Protein AF-A0A182JIQ9-F1 (afdb_monomer)

InterPro domains:
  IPR006170 Pheromone/general odorant binding protein [PF01395] (22-135)
  IPR006170 Pheromone/general odorant binding protein [SM00708] (29-138)
  IPR036728 Pheromone/general odorant binding protein superfamily [G3DSA:1.10.238.20] (25-140)
  IPR036728 Pheromone/general odorant binding protein superfamily [SSF47565] (18-138)

Foldseek 3Di:
DDDDPPPDPPPPPPDDDADADAPVNLQVQLVVLCVVLVPDDDGPVVLLVCLVVVVDDLSSLSSLVSSCCSNVQWDQDVNHDIDGPLVSQLVQQCPHDPDRDDSVVSSVQLVVLLPPDQPDPDSSSNSSSSQVSQVVDPTHRD

pLDDT: mean 80.42, std 15.08, range [36.91, 96.44]

Radius of gyration: 18.35 Å; Cα contacts (8 Å, |Δi|>4): 147; chains: 1; bounding box: 32×75×36 Å

Nearest PDB structures (foldseek):
  1dqe-assembly1_A  TM=6.769E-01  e=1.217E-01  Bombyx mori
  7tx8-assembly3_C  TM=5.544E-01  e=5.452E-01  Anopheles darlingi
  5v13-assembly1_C  TM=6.422E-01  e=2.316E+00  Aedes aegypti

Secondary structure (DSSP, 8-state):
--------------PPPP-PPPHHHHHHHHHHHHHHHTPPPPPHHHHHHHHHTT---HHHHHHHHHHHHHHTSEEEETTTEEEE-HHHHHHHHHHHSSS---HHHHHHHHHHHHHSPPSSS-HHHHHHHHHHHHHTSS----

Solvent-accessible surface area (backbone atoms only — not comparable to full-atom values): 8399 Å² total; per-residue (Å²): 138,85,85,80,82,80,80,79,79,79,80,78,80,79,77,74,80,83,68,75,59,46,52,68,52,52,49,52,40,43,54,57,26,29,63,76,57,67,42,89,80,66,54,68,68,55,44,54,53,35,54,76,69,71,71,59,50,74,51,52,21,39,28,46,31,44,35,34,43,73,65,53,38,25,43,62,55,94,80,78,39,86,42,75,33,63,67,49,44,52,56,21,39,46,60,43,48,100,55,86,58,61,70,66,58,53,50,52,51,52,54,52,29,70,63,57,79,59,97,54,104,40,70,28,55,39,41,30,53,33,52,54,45,42,65,71,52,97,49,41,70,78

Structure (mmCIF, N/CA/C/O backbone):
data_AF-A0A182JIQ9-F1
#
_entry.id   AF-A0A182JIQ9-F1
#
loop_
_atom_site.group_PDB
_atom_site.id
_atom_site.type_symbol
_atom_site.label_atom_id
_atom_site.label_alt_id
_atom_site.label_comp_id
_atom_site.label_asym_id
_atom_site.label_entity_id
_atom_site.label_seq_id
_atom_site.pdbx_PDB_ins_code
_atom_site.Cartn_x
_atom_site.Cartn_y
_atom_site.Cartn_z
_atom_site.occupancy
_atom_site.B_iso_or_equiv
_atom_site.auth_seq_id
_atom_site.auth_comp_id
_atom_site.auth_asym_id
_atom_site.auth_atom_id
_atom_site.pdbx_PDB_model_num
ATOM 1 N N . MET A 1 1 ? -4.867 -59.766 12.606 1.00 36.91 1 MET A N 1
ATOM 2 C CA . MET A 1 1 ? -4.128 -58.492 12.477 1.00 36.91 1 MET A CA 1
ATOM 3 C C . MET A 1 1 ? -4.877 -57.626 11.470 1.00 36.91 1 MET A C 1
ATOM 5 O O . MET A 1 1 ? -4.987 -58.037 10.326 1.00 36.91 1 MET A O 1
ATOM 9 N N . LYS A 1 2 ? -5.498 -56.519 11.901 1.00 38.56 2 LYS A N 1
ATOM 10 C CA . LYS A 1 2 ? -6.224 -55.578 11.027 1.00 38.56 2 LYS A CA 1
ATOM 11 C C . LYS A 1 2 ? -5.352 -54.334 10.856 1.00 38.56 2 LYS A C 1
ATOM 13 O O . LYS A 1 2 ? -5.218 -53.559 11.795 1.00 38.56 2 LYS A O 1
ATOM 18 N N . THR A 1 3 ? -4.733 -54.175 9.694 1.00 45.12 3 THR A N 1
ATOM 19 C CA . THR A 1 3 ? -4.013 -52.957 9.308 1.00 45.12 3 THR A CA 1
ATOM 20 C C . THR A 1 3 ? -5.025 -51.930 8.810 1.00 45.12 3 THR A C 1
ATOM 22 O O . THR A 1 3 ? -5.628 -52.118 7.755 1.00 45.12 3 THR A O 1
ATOM 25 N N . LEU A 1 4 ? -5.243 -50.866 9.582 1.00 49.12 4 LEU A N 1
ATOM 26 C CA . LEU A 1 4 ? -5.983 -49.691 9.129 1.00 49.12 4 LEU A CA 1
ATOM 27 C C . LEU A 1 4 ? -5.017 -48.801 8.340 1.00 49.12 4 LEU A C 1
ATOM 29 O O . LEU A 1 4 ? -4.105 -48.205 8.908 1.00 49.12 4 LEU A O 1
ATOM 33 N N . LEU A 1 5 ? -5.203 -48.764 7.022 1.00 52.47 5 LEU A N 1
ATOM 34 C CA . LEU A 1 5 ? -4.573 -47.801 6.124 1.00 52.47 5 LEU A CA 1
ATOM 35 C C . LEU A 1 5 ? -5.130 -46.412 6.449 1.00 52.47 5 LEU A C 1
ATOM 37 O O . LEU A 1 5 ? -6.273 -46.101 6.123 1.00 52.47 5 LEU A O 1
ATOM 41 N N . VAL A 1 6 ? -4.325 -45.591 7.119 1.00 53.62 6 VAL A N 1
ATOM 42 C CA . VAL A 1 6 ? -4.599 -44.163 7.291 1.00 53.62 6 VAL A CA 1
ATOM 43 C C . VAL A 1 6 ? -4.189 -43.471 5.995 1.00 53.62 6 VAL A C 1
ATOM 45 O O . VAL A 1 6 ? -3.014 -43.207 5.754 1.00 53.62 6 VAL A O 1
ATOM 48 N N . SER A 1 7 ? -5.161 -43.226 5.124 1.00 54.38 7 SER A N 1
ATOM 49 C CA . SER A 1 7 ? -5.002 -42.372 3.950 1.00 54.38 7 SER A CA 1
ATOM 50 C C . SER A 1 7 ? -4.896 -40.915 4.405 1.00 54.38 7 SER A C 1
ATOM 52 O O . SER A 1 7 ? -5.898 -40.282 4.733 1.00 54.38 7 SER A O 1
ATOM 54 N N . ALA A 1 8 ? -3.669 -40.397 4.462 1.00 56.66 8 ALA A N 1
ATOM 55 C CA . ALA A 1 8 ? -3.399 -38.979 4.651 1.00 56.66 8 ALA A CA 1
ATOM 56 C C . ALA A 1 8 ? -3.714 -38.235 3.345 1.00 56.66 8 ALA A C 1
ATOM 58 O O . ALA A 1 8 ? -2.919 -38.230 2.406 1.00 56.66 8 ALA A O 1
ATOM 59 N N . SER A 1 9 ? -4.900 -37.635 3.269 1.00 57.34 9 SER A N 1
ATOM 60 C CA . SER A 1 9 ? -5.258 -36.722 2.186 1.00 57.34 9 SER A CA 1
ATOM 61 C C . SER A 1 9 ? -4.424 -35.446 2.315 1.00 57.34 9 SER A C 1
ATOM 63 O O . SER A 1 9 ? -4.698 -34.599 3.164 1.00 57.34 9 SER A O 1
ATOM 65 N N . LEU A 1 10 ? -3.390 -35.313 1.484 1.00 53.09 10 LEU A N 1
ATOM 66 C CA . LEU A 1 10 ? -2.672 -34.058 1.268 1.00 53.09 10 LEU A CA 1
ATOM 67 C C . LEU A 1 10 ? -3.619 -33.072 0.570 1.00 53.09 10 LEU A C 1
ATOM 69 O O . LEU A 1 10 ? -3.782 -33.103 -0.648 1.00 53.09 10 LEU A O 1
ATOM 73 N N . LEU A 1 11 ? -4.269 -32.208 1.351 1.00 55.69 11 LEU A N 1
ATOM 74 C CA . LEU A 1 11 ? -4.944 -31.022 0.832 1.00 55.69 11 LEU A CA 1
ATOM 75 C C . LEU A 1 11 ? -3.867 -30.026 0.390 1.00 55.69 11 LEU A C 1
ATOM 77 O O . LEU A 1 11 ? -3.332 -29.266 1.194 1.00 55.69 11 LEU A O 1
ATOM 81 N N . VAL A 1 12 ? -3.525 -30.058 -0.895 1.00 54.09 12 VAL A N 1
ATOM 82 C CA . VAL A 1 12 ? -2.750 -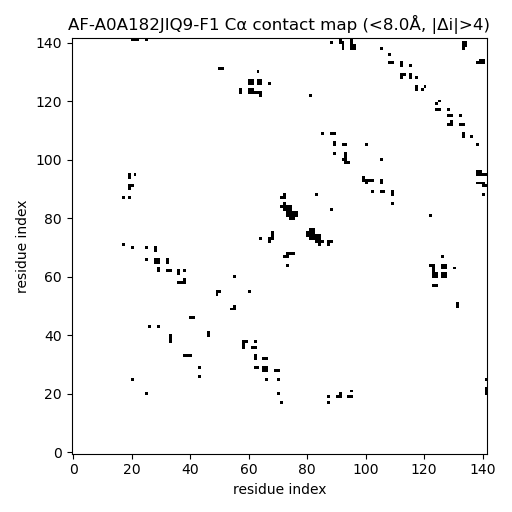28.994 -1.535 1.00 54.09 12 VAL A CA 1
ATOM 83 C C . VAL A 1 12 ? -3.672 -27.781 -1.656 1.00 54.09 12 VAL A C 1
ATOM 85 O O . VAL A 1 12 ? -4.587 -27.766 -2.476 1.00 54.09 12 VAL A O 1
ATOM 88 N N . LEU A 1 13 ? -3.462 -26.777 -0.802 1.00 54.47 13 LEU A N 1
ATOM 89 C CA . LEU A 1 13 ? -4.094 -25.464 -0.923 1.00 54.47 13 LEU A CA 1
ATOM 90 C C . LEU A 1 13 ? -3.501 -24.755 -2.146 1.00 54.47 13 LEU A C 1
ATOM 92 O O . LEU A 1 13 ? -2.436 -24.142 -2.065 1.00 54.47 13 LEU A O 1
ATOM 96 N N . THR A 1 14 ? -4.177 -24.853 -3.288 1.00 54.97 14 THR A N 1
ATOM 97 C CA . THR A 1 14 ? -3.864 -24.041 -4.466 1.00 54.97 14 THR A CA 1
ATOM 98 C C . THR A 1 14 ? -4.175 -22.581 -4.135 1.00 54.97 14 THR A C 1
ATOM 100 O O . THR A 1 14 ? -5.343 -22.194 -4.089 1.00 54.97 14 THR A O 1
ATOM 103 N N . HIS A 1 15 ? -3.151 -21.773 -3.859 1.00 57.69 15 HIS A N 1
ATOM 104 C CA . HIS A 1 15 ? -3.311 -20.321 -3.829 1.00 57.69 15 HIS A CA 1
ATOM 105 C C . HIS A 1 15 ? -3.585 -19.865 -5.267 1.00 57.69 15 HIS A C 1
ATOM 107 O O . HIS A 1 15 ? -2.821 -20.196 -6.173 1.00 57.69 15 HIS A O 1
ATOM 113 N N . GLY A 1 16 ? -4.718 -19.195 -5.492 1.00 68.38 16 GLY A N 1
ATOM 114 C CA . GLY A 1 16 ? -5.030 -18.603 -6.794 1.00 68.38 16 GLY A CA 1
ATOM 115 C C . GLY A 1 16 ? -4.015 -17.515 -7.150 1.00 68.38 16 GLY A C 1
ATOM 116 O O . GLY A 1 16 ? -3.452 -16.891 -6.252 1.00 68.38 16 GLY A O 1
ATOM 117 N N . ALA A 1 17 ? -3.782 -17.304 -8.447 1.00 83.75 17 ALA A N 1
ATOM 118 C CA . ALA A 1 17 ? -2.926 -16.220 -8.925 1.00 83.75 17 ALA A CA 1
ATOM 119 C C . ALA A 1 17 ? -3.448 -14.860 -8.432 1.00 83.75 17 ALA A C 1
ATOM 121 O O . ALA A 1 17 ? -4.666 -14.656 -8.342 1.00 83.75 17 ALA A O 1
ATOM 122 N N . TYR A 1 18 ? -2.531 -13.951 -8.100 1.00 92.19 18 TYR A N 1
ATOM 123 C CA . TYR A 1 18 ? -2.883 -12.589 -7.726 1.00 92.19 18 TYR A CA 1
ATOM 124 C C . TYR A 1 18 ? -3.548 -11.869 -8.907 1.00 92.19 18 TYR A C 1
ATOM 126 O O . TYR A 1 18 ? -3.276 -12.149 -10.073 1.00 92.19 18 TYR A O 1
ATOM 134 N N . VAL A 1 19 ? -4.486 -10.977 -8.592 1.00 93.31 19 VAL A N 1
ATOM 135 C CA . VAL A 1 19 ? -5.193 -10.161 -9.580 1.00 93.31 19 VAL A CA 1
ATOM 136 C C . VAL A 1 19 ? -4.982 -8.714 -9.186 1.00 93.31 19 VAL A C 1
ATOM 138 O O . VAL A 1 19 ? -5.415 -8.310 -8.104 1.00 93.31 19 VAL A O 1
ATOM 141 N N . VAL A 1 20 ? -4.338 -7.959 -10.075 1.00 93.06 20 VAL A N 1
ATOM 142 C CA . VAL A 1 20 ? -4.075 -6.530 -9.895 1.00 93.06 20 VAL A CA 1
ATOM 143 C C . VAL A 1 20 ? -5.378 -5.781 -9.648 1.00 93.06 20 VAL A C 1
ATOM 145 O O . VAL A 1 20 ? -6.397 -6.018 -10.301 1.00 93.06 20 VAL A O 1
ATOM 148 N N . ARG A 1 21 ? -5.345 -4.895 -8.656 1.00 94.00 21 ARG A N 1
ATOM 149 C CA . ARG A 1 21 ? -6.485 -4.081 -8.240 1.00 94.00 21 ARG A CA 1
ATOM 150 C C . ARG A 1 21 ? -6.453 -2.746 -8.951 1.00 94.00 21 ARG A C 1
ATOM 152 O O . ARG A 1 21 ? -5.409 -2.116 -9.053 1.00 94.00 21 ARG A O 1
ATOM 159 N N . THR A 1 22 ? -7.607 -2.311 -9.418 1.00 92.00 22 THR A N 1
ATOM 160 C CA . THR A 1 22 ? -7.767 -1.003 -10.047 1.00 92.00 22 THR A CA 1
ATOM 161 C C . THR A 1 22 ? -7.981 0.083 -8.996 1.00 92.00 22 THR A C 1
ATOM 163 O O . THR A 1 22 ? -8.394 -0.194 -7.865 1.00 92.00 22 THR A O 1
ATOM 166 N N . PHE A 1 23 ? -7.829 1.344 -9.398 1.00 88.62 23 PHE A N 1
ATOM 167 C CA . PHE A 1 23 ? -8.264 2.485 -8.593 1.00 88.62 23 PHE A CA 1
ATOM 168 C C . PHE A 1 23 ? -9.729 2.366 -8.127 1.00 88.62 23 PHE A C 1
ATOM 170 O O . PHE A 1 23 ? -10.072 2.737 -7.003 1.00 88.62 23 PHE A O 1
ATOM 177 N N . ALA A 1 24 ? -10.611 1.821 -8.975 1.00 90.44 24 ALA A N 1
ATOM 178 C CA . ALA A 1 24 ? -12.021 1.625 -8.638 1.00 90.44 24 ALA A CA 1
ATOM 179 C C . ALA A 1 24 ? -12.207 0.582 -7.522 1.00 90.44 24 ALA A C 1
ATOM 181 O O . ALA A 1 24 ? -13.023 0.795 -6.622 1.00 90.44 24 ALA A O 1
ATOM 182 N N . ASP A 1 25 ? -11.418 -0.496 -7.540 1.00 93.75 25 ASP A N 1
ATOM 183 C CA . ASP A 1 25 ? -11.399 -1.490 -6.463 1.00 93.75 25 ASP A CA 1
ATOM 184 C C . ASP A 1 25 ? -10.929 -0.854 -5.149 1.00 93.75 25 ASP A C 1
ATOM 186 O O . ASP A 1 25 ? -11.589 -0.988 -4.119 1.00 93.75 25 ASP A O 1
ATOM 190 N N . ALA A 1 26 ? -9.837 -0.083 -5.189 1.00 90.31 26 ALA A N 1
ATOM 191 C CA . ALA A 1 26 ? -9.313 0.622 -4.021 1.00 90.31 26 ALA A CA 1
ATOM 192 C C . ALA A 1 26 ? -10.322 1.624 -3.435 1.00 90.31 26 ALA A C 1
ATOM 194 O O . ALA A 1 26 ? -10.476 1.713 -2.214 1.00 90.31 26 ALA A O 1
ATOM 195 N N . ALA A 1 27 ? -11.061 2.341 -4.287 1.00 88.62 27 ALA A N 1
ATOM 196 C CA . ALA A 1 27 ? -12.124 3.245 -3.860 1.00 88.62 27 ALA A CA 1
ATOM 197 C C . ALA A 1 27 ? -13.280 2.498 -3.171 1.00 88.62 27 ALA A C 1
ATOM 199 O O . ALA A 1 27 ? -13.782 2.963 -2.142 1.00 88.62 27 ALA A O 1
ATOM 200 N N . ALA A 1 28 ? -13.671 1.328 -3.687 1.00 92.38 28 ALA A N 1
ATOM 201 C CA . ALA A 1 28 ? -14.673 0.474 -3.051 1.00 92.38 28 ALA A CA 1
ATOM 202 C C . ALA A 1 28 ? -14.187 -0.042 -1.686 1.00 92.38 28 ALA A C 1
ATOM 204 O O . ALA A 1 28 ? -14.886 0.122 -0.685 1.00 92.38 28 ALA A O 1
ATOM 205 N N . TYR A 1 29 ? -12.954 -0.556 -1.611 1.00 93.75 29 TYR A N 1
ATOM 206 C CA . TYR A 1 29 ? -12.354 -1.016 -0.355 1.00 93.75 29 TYR A CA 1
ATOM 207 C C . TYR A 1 29 ? -12.287 0.100 0.679 1.00 93.75 29 TYR A C 1
ATOM 209 O O . TYR A 1 29 ? -12.636 -0.114 1.837 1.00 93.75 29 TYR A O 1
ATOM 217 N N . ARG A 1 30 ? -11.897 1.311 0.268 1.00 88.50 30 ARG A N 1
ATOM 218 C CA . ARG A 1 30 ? -11.857 2.480 1.147 1.00 88.50 30 ARG A CA 1
ATOM 219 C C . ARG A 1 30 ? -13.222 2.769 1.760 1.00 88.50 30 ARG A C 1
ATOM 221 O O . ARG A 1 30 ? -13.280 3.056 2.951 1.00 88.50 30 ARG A O 1
ATOM 228 N N . ASN A 1 31 ? -14.303 2.701 0.985 1.00 87.94 31 ASN A N 1
ATOM 229 C CA . ASN A 1 31 ? -15.650 2.941 1.510 1.00 87.94 31 ASN A CA 1
ATOM 230 C C . ASN A 1 31 ? -16.018 1.919 2.589 1.00 87.94 31 ASN A C 1
ATOM 232 O O . ASN A 1 31 ? -16.396 2.315 3.689 1.00 87.94 31 ASN A O 1
ATOM 236 N N . GLU A 1 32 ? -15.789 0.633 2.323 1.00 91.00 32 GLU A N 1
ATOM 237 C CA . GLU A 1 32 ? -16.024 -0.437 3.300 1.00 91.00 32 GLU A CA 1
ATOM 238 C C . GLU A 1 32 ? -15.159 -0.273 4.563 1.00 91.00 32 GLU A C 1
ATOM 240 O O . GLU A 1 32 ? -15.630 -0.434 5.688 1.00 91.00 32 GLU A O 1
ATOM 245 N N . CYS A 1 33 ? -13.883 0.075 4.394 1.00 90.56 33 CYS A N 1
ATOM 246 C CA . CYS A 1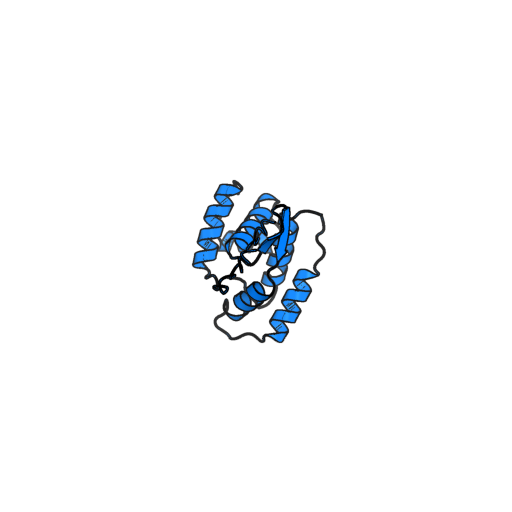 33 ? -12.949 0.246 5.503 1.00 90.56 33 CYS A CA 1
ATOM 247 C C . CYS A 1 33 ? -13.282 1.473 6.360 1.00 90.56 33 CYS A C 1
ATOM 249 O O . CYS A 1 33 ? -13.163 1.430 7.581 1.00 90.56 33 CYS A O 1
ATOM 251 N N . VAL A 1 34 ? -13.721 2.570 5.749 1.00 86.06 34 VAL A N 1
ATOM 252 C CA . VAL A 1 34 ? -14.106 3.787 6.474 1.00 86.06 34 VAL A CA 1
ATOM 253 C C . VAL A 1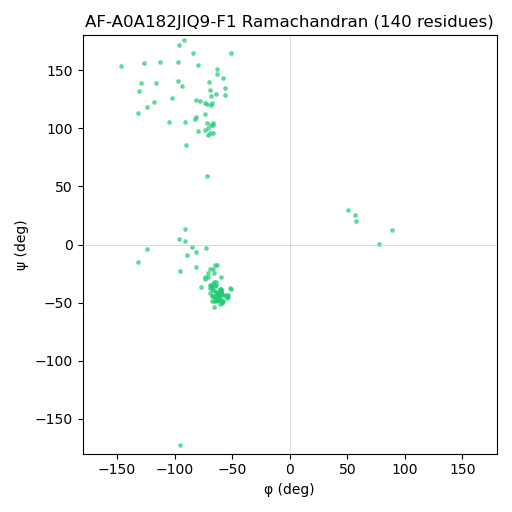 34 ? -15.352 3.558 7.320 1.00 86.06 34 VAL A C 1
ATOM 255 O O . VAL A 1 34 ? -15.387 4.013 8.462 1.00 86.06 34 VAL A O 1
ATOM 258 N N . GLU A 1 35 ? -16.326 2.800 6.812 1.00 84.25 35 GLU A N 1
ATOM 259 C CA . GLU A 1 35 ? -17.473 2.353 7.607 1.00 84.25 35 GLU A CA 1
ATOM 260 C C . GLU A 1 35 ? -17.031 1.469 8.780 1.00 84.25 35 GLU A C 1
ATOM 262 O O . GLU A 1 35 ? -17.435 1.707 9.919 1.00 84.25 35 GLU A O 1
ATOM 267 N N . GLN A 1 36 ? -16.149 0.494 8.528 1.00 84.06 36 GLN A N 1
ATOM 268 C CA . GLN A 1 36 ? -15.642 -0.417 9.557 1.00 84.06 36 GLN A CA 1
ATOM 269 C C . GLN A 1 36 ? -14.915 0.314 10.697 1.00 84.06 36 GLN A C 1
ATOM 271 O O . GLN A 1 36 ? -15.083 -0.048 11.862 1.00 84.06 36 GLN A O 1
ATOM 276 N N . TYR A 1 37 ? -14.109 1.326 10.373 1.00 80.69 37 TYR A N 1
ATOM 277 C CA . TYR A 1 37 ? -13.309 2.075 11.348 1.00 80.69 37 TYR A CA 1
ATOM 278 C C . TYR A 1 37 ? -13.967 3.376 11.820 1.00 80.69 37 TYR A C 1
ATOM 280 O O . TYR A 1 37 ? -13.355 4.116 12.586 1.00 80.69 37 TYR A O 1
ATOM 288 N N . GLN A 1 38 ? -15.205 3.654 11.390 1.00 74.38 38 GLN A N 1
ATOM 289 C CA . GLN A 1 38 ? -15.944 4.887 11.697 1.00 74.38 38 GLN A CA 1
ATOM 290 C C . GLN A 1 38 ? -15.134 6.165 11.416 1.00 74.38 38 GLN A C 1
ATOM 292 O O . GLN A 1 38 ? -15.312 7.192 12.075 1.00 74.38 38 GLN A O 1
ATOM 297 N N . ALA A 1 39 ? -14.231 6.107 10.436 1.00 66.69 39 ALA A N 1
ATOM 298 C CA . ALA A 1 39 ? -13.418 7.251 10.061 1.00 66.69 39 ALA A CA 1
ATOM 299 C C . ALA A 1 39 ? -14.308 8.300 9.370 1.00 66.69 39 ALA A C 1
ATOM 301 O O . ALA A 1 39 ? -15.183 7.971 8.568 1.00 66.69 39 ALA A O 1
ATOM 302 N N . GLN A 1 40 ? -14.111 9.587 9.652 1.00 61.53 40 GLN A N 1
ATOM 303 C CA . GLN A 1 40 ? -14.853 10.633 8.943 1.00 61.53 40 GLN A CA 1
ATOM 304 C C . GLN A 1 40 ? -14.251 10.850 7.545 1.00 61.53 40 GLN A C 1
ATOM 306 O O . GLN A 1 40 ? -13.053 11.094 7.380 1.00 61.53 40 GLN A O 1
ATOM 311 N N . GLY A 1 41 ? -15.075 10.718 6.503 1.00 55.72 41 GLY A N 1
ATOM 312 C CA . GLY A 1 41 ? -14.588 10.581 5.133 1.00 55.72 41 GLY A CA 1
ATOM 313 C C . GLY A 1 41 ? -14.657 11.832 4.256 1.00 55.72 41 GLY A C 1
ATOM 314 O O . GLY A 1 41 ? -15.742 12.339 4.007 1.00 55.72 41 GLY A O 1
ATOM 315 N N . ASN A 1 42 ? -13.512 12.196 3.666 1.00 57.34 42 ASN A N 1
ATOM 316 C CA . ASN A 1 42 ? -13.427 12.805 2.329 1.00 57.34 42 ASN A CA 1
ATOM 317 C C . ASN A 1 42 ? -13.136 11.698 1.280 1.00 57.34 42 ASN A C 1
ATOM 319 O O . ASN A 1 42 ? -12.871 10.556 1.672 1.00 57.34 42 ASN A O 1
ATOM 323 N N . SER A 1 43 ? -13.178 12.010 -0.025 1.00 61.56 43 SER A N 1
ATOM 324 C CA . SER A 1 43 ? -12.920 11.075 -1.149 1.00 61.56 43 SER A CA 1
ATOM 325 C C . SER A 1 43 ? -11.599 10.286 -1.014 1.00 61.56 43 SER A C 1
ATOM 327 O O . SER A 1 43 ? -10.745 10.678 -0.225 1.00 61.56 43 SER A O 1
ATOM 329 N N . LEU A 1 44 ? -11.380 9.194 -1.776 1.00 63.72 44 LEU A N 1
ATOM 330 C CA . LEU A 1 44 ? -10.077 8.491 -1.777 1.00 63.72 44 LEU A CA 1
ATOM 331 C C . LEU A 1 44 ? -8.935 9.475 -2.073 1.00 63.72 44 LEU A C 1
ATOM 333 O O . LEU A 1 44 ? -7.956 9.489 -1.347 1.00 63.72 44 LEU A O 1
ATOM 337 N N . ILE A 1 45 ? -9.108 10.373 -3.043 1.00 61.06 45 ILE A N 1
ATOM 338 C CA . ILE A 1 45 ? -8.116 11.400 -3.391 1.00 61.06 45 ILE A CA 1
ATOM 339 C C . ILE A 1 45 ? -7.843 12.350 -2.219 1.00 61.06 45 ILE A C 1
ATOM 341 O O . ILE A 1 45 ? -6.692 12.650 -1.926 1.00 61.06 45 ILE A O 1
ATOM 345 N N . ASP A 1 46 ? -8.873 12.822 -1.520 1.00 64.62 46 ASP A N 1
ATOM 346 C CA . ASP A 1 46 ? -8.694 13.725 -0.374 1.00 64.62 46 ASP A CA 1
ATOM 347 C C . ASP A 1 46 ? -8.157 13.008 0.864 1.00 64.62 46 ASP A C 1
ATOM 349 O O . ASP A 1 46 ? -7.503 13.609 1.714 1.00 64.62 46 ASP A O 1
ATOM 353 N N . TYR A 1 47 ? -8.455 11.720 0.987 1.00 62.28 47 TYR A N 1
ATOM 354 C CA . TYR A 1 47 ? -7.871 10.854 1.989 1.00 62.28 47 TYR A CA 1
ATOM 355 C C . TYR A 1 47 ? -6.375 10.693 1.710 1.00 62.28 47 TYR A C 1
ATOM 357 O O . TYR A 1 47 ? -5.582 11.078 2.558 1.00 62.28 47 TYR A O 1
ATOM 365 N N . MET A 1 48 ? -5.997 10.294 0.493 1.00 65.81 48 MET A N 1
ATOM 366 C CA . MET A 1 48 ? -4.609 10.220 0.027 1.00 65.81 48 MET A CA 1
ATOM 367 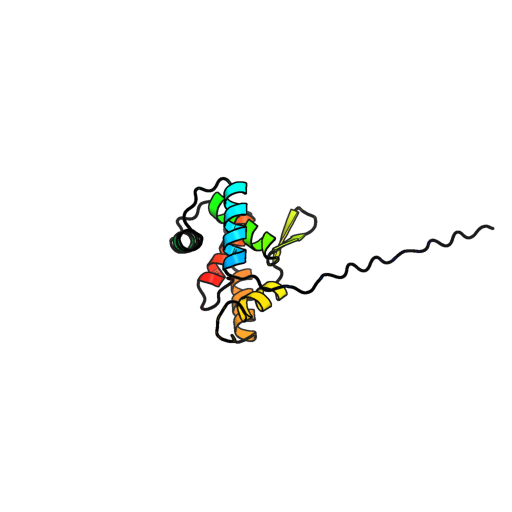C C . MET A 1 48 ? -3.878 11.556 0.212 1.00 65.81 48 MET A C 1
ATOM 369 O O . MET A 1 48 ? -2.802 11.598 0.796 1.00 65.81 48 MET A O 1
ATOM 373 N N . ARG A 1 49 ? -4.500 12.678 -0.171 1.00 66.38 49 ARG A N 1
ATOM 374 C CA . ARG A 1 49 ? -3.951 14.029 0.028 1.00 66.38 49 ARG A CA 1
ATOM 375 C C . ARG A 1 49 ? -3.720 14.366 1.506 1.00 66.38 49 ARG A C 1
ATOM 377 O O . ARG A 1 49 ? -2.715 14.995 1.813 1.00 66.38 49 ARG A O 1
ATOM 384 N N . ARG A 1 50 ? -4.611 13.962 2.420 1.00 64.56 50 ARG A N 1
ATOM 385 C CA . ARG A 1 50 ? -4.405 14.146 3.871 1.00 64.56 50 ARG A CA 1
ATOM 386 C C . ARG A 1 50 ? -3.271 13.278 4.415 1.00 64.56 50 ARG A C 1
ATOM 388 O O . ARG A 1 50 ? -2.531 13.753 5.270 1.00 64.56 50 ARG A O 1
ATOM 395 N N . LEU A 1 51 ? -3.092 12.063 3.887 1.00 60.78 51 LEU A N 1
ATOM 396 C CA . LEU A 1 51 ? -1.939 11.216 4.218 1.00 60.78 51 LEU A CA 1
ATOM 397 C C . LEU A 1 51 ? -0.614 11.910 3.850 1.00 60.78 51 LEU A C 1
ATOM 399 O O . LEU A 1 51 ? 0.328 11.890 4.635 1.00 60.78 51 LEU A O 1
ATOM 403 N N . PHE A 1 52 ? -0.560 12.602 2.707 1.00 61.38 52 PHE A N 1
ATOM 404 C CA . PHE A 1 52 ? 0.622 13.375 2.298 1.00 61.38 52 PHE A CA 1
ATOM 405 C C . PHE A 1 52 ? 0.941 14.581 3.199 1.00 61.38 52 PHE A C 1
ATOM 407 O O . PHE A 1 52 ? 2.090 15.013 3.241 1.00 61.38 52 PHE A O 1
ATOM 414 N N . LEU A 1 53 ? -0.046 15.138 3.908 1.00 63.25 53 LEU A N 1
ATOM 415 C CA . LEU A 1 53 ? 0.130 16.305 4.784 1.00 63.25 53 LEU A CA 1
ATOM 416 C C . LEU A 1 53 ? 0.467 15.934 6.243 1.00 63.25 53 LEU A C 1
ATOM 418 O O . LEU A 1 53 ? 0.587 16.830 7.072 1.00 63.25 53 LEU A O 1
ATOM 422 N N . ASP A 1 54 ? 0.626 14.640 6.555 1.00 62.28 54 ASP A N 1
ATOM 423 C CA . ASP A 1 54 ? 0.852 14.104 7.913 1.00 62.28 54 ASP A CA 1
ATOM 424 C C . ASP A 1 54 ? -0.251 14.486 8.925 1.00 62.28 54 ASP A C 1
ATOM 426 O O . ASP A 1 54 ? -0.047 14.519 10.135 1.00 62.28 54 ASP A O 1
ATOM 430 N N . GLU A 1 55 ? -1.463 14.749 8.427 1.00 65.00 55 GLU A N 1
ATOM 431 C CA . GLU A 1 55 ? -2.663 15.011 9.240 1.00 65.00 55 GLU A CA 1
ATOM 432 C C . GLU A 1 55 ? -3.450 13.720 9.542 1.00 65.00 55 GLU A C 1
ATOM 434 O O . GLU A 1 55 ? -4.614 13.759 9.944 1.00 65.00 55 GLU A O 1
ATOM 439 N N . ALA A 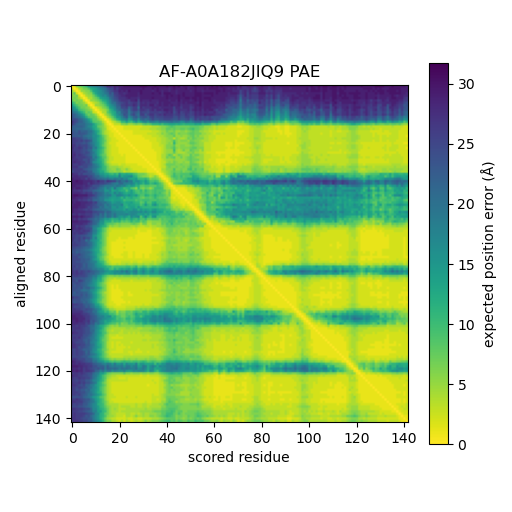1 56 ? -2.844 12.557 9.293 1.00 64.25 56 ALA A N 1
ATOM 440 C CA . ALA A 1 56 ? -3.483 11.259 9.454 1.00 64.25 56 ALA A CA 1
ATOM 441 C C . ALA A 1 56 ? -3.452 10.802 10.918 1.00 64.25 56 ALA A C 1
ATOM 443 O O . ALA A 1 56 ? -2.383 10.680 11.511 1.00 64.25 56 ALA A O 1
ATOM 444 N N . ASP A 1 57 ? -4.625 10.503 11.475 1.00 70.62 57 ASP A N 1
ATOM 445 C CA . ASP A 1 57 ? -4.770 9.903 12.805 1.00 70.62 57 ASP A CA 1
ATOM 446 C C . ASP A 1 57 ? -4.825 8.359 12.753 1.00 70.62 57 ASP A C 1
ATOM 448 O O . ASP A 1 57 ? -4.874 7.749 11.679 1.00 70.62 57 ASP A O 1
ATOM 452 N N . ASP A 1 58 ? -4.872 7.720 13.925 1.00 71.81 58 ASP A N 1
ATOM 453 C CA . ASP A 1 58 ? -4.939 6.260 14.084 1.00 71.81 58 ASP A CA 1
ATOM 454 C C . ASP A 1 58 ? -6.058 5.605 13.248 1.00 71.81 58 ASP A C 1
ATOM 456 O O . ASP A 1 58 ? -5.872 4.531 12.663 1.00 71.81 58 ASP A O 1
ATOM 460 N N . SER A 1 59 ? -7.225 6.256 13.147 1.00 74.75 59 SER A N 1
ATOM 461 C CA . SER A 1 59 ? -8.360 5.736 12.373 1.00 74.75 59 SER A CA 1
ATOM 462 C C . SER A 1 59 ? -8.059 5.746 10.876 1.00 74.75 59 SER A C 1
ATOM 464 O O . SER A 1 59 ? -8.394 4.794 10.164 1.00 74.75 59 SER A O 1
ATOM 466 N N . HIS A 1 60 ? -7.339 6.767 10.403 1.00 80.38 60 HIS A N 1
ATOM 467 C CA . HIS A 1 60 ? -6.877 6.832 9.027 1.00 80.38 60 HIS A CA 1
ATOM 468 C C . HIS A 1 60 ? -5.847 5.734 8.761 1.00 80.38 60 HIS A C 1
ATOM 470 O O . HIS A 1 60 ? -5.988 5.029 7.767 1.00 80.38 60 HIS A O 1
ATOM 476 N N . TRP A 1 61 ? -4.874 5.487 9.639 1.00 86.06 61 TRP A N 1
ATOM 477 C CA . TRP A 1 61 ? -3.893 4.415 9.412 1.00 86.06 61 TRP A CA 1
ATOM 478 C C . TRP A 1 61 ? -4.548 3.034 9.288 1.00 86.06 61 TRP A C 1
ATOM 480 O O . TRP A 1 61 ? -4.166 2.222 8.440 1.00 86.06 61 TRP A O 1
ATOM 490 N N . CYS A 1 62 ? -5.581 2.768 10.091 1.00 89.44 62 CYS A N 1
ATOM 491 C CA . CYS A 1 62 ? -6.286 1.493 10.035 1.00 89.44 62 CYS A CA 1
ATOM 492 C C . CYS A 1 62 ? -7.139 1.319 8.772 1.00 89.44 62 CYS A C 1
ATOM 494 O O . CYS A 1 62 ? -7.290 0.191 8.293 1.00 89.44 62 CYS A O 1
ATOM 496 N N . VAL A 1 63 ? -7.630 2.410 8.179 1.00 89.56 63 VAL A N 1
ATOM 497 C CA . VAL A 1 63 ? -8.265 2.364 6.855 1.00 89.56 63 VAL A CA 1
ATOM 498 C C . VAL A 1 63 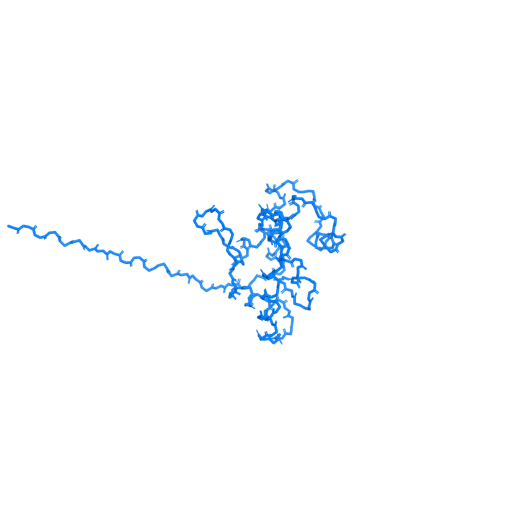? -7.255 1.928 5.787 1.00 89.56 63 VAL A C 1
ATOM 500 O O . VAL A 1 63 ? -7.576 1.021 5.018 1.00 89.56 63 VAL A O 1
ATOM 503 N N . VAL A 1 64 ? -6.021 2.459 5.781 1.00 90.75 64 VAL A N 1
ATOM 504 C CA . VAL A 1 64 ? -4.962 2.001 4.853 1.00 90.75 64 VAL A CA 1
ATOM 505 C C . VAL A 1 64 ? -4.687 0.515 5.044 1.00 90.75 64 VAL A C 1
ATOM 507 O O . VAL A 1 64 ? -4.712 -0.252 4.082 1.00 90.75 64 VAL A O 1
ATOM 510 N N . ARG A 1 65 ? -4.481 0.080 6.292 1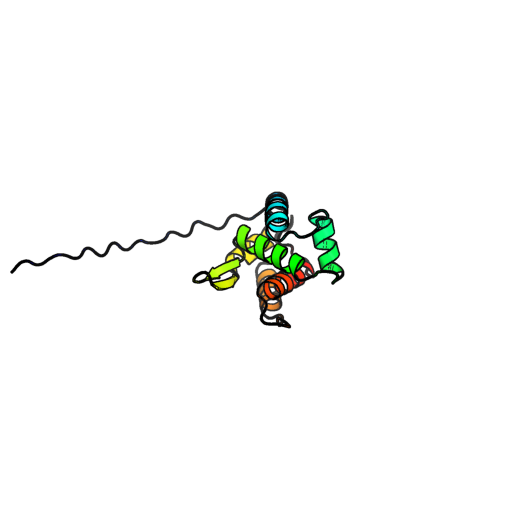.00 93.06 65 ARG A N 1
ATOM 511 C CA . ARG A 1 65 ? -4.265 -1.338 6.607 1.00 93.06 65 ARG A CA 1
ATOM 512 C C . ARG A 1 65 ? -5.380 -2.221 6.053 1.00 93.06 65 ARG A C 1
ATOM 514 O O . ARG A 1 65 ? -5.110 -3.267 5.469 1.00 93.06 65 ARG A O 1
ATOM 521 N N . CYS A 1 66 ? -6.627 -1.801 6.226 1.00 94.00 66 CYS A N 1
ATOM 522 C CA . CYS A 1 66 ? -7.789 -2.522 5.728 1.00 94.00 66 CYS A CA 1
ATOM 523 C C . CYS A 1 66 ? -7.827 -2.603 4.195 1.00 94.00 66 CYS A C 1
ATOM 525 O O . CYS A 1 66 ? -8.107 -3.676 3.660 1.00 94.00 66 CYS A O 1
ATOM 527 N N . ILE A 1 67 ? -7.474 -1.525 3.489 1.00 94.31 67 ILE A N 1
ATOM 528 C CA . ILE A 1 67 ? -7.361 -1.531 2.024 1.00 94.31 67 ILE A CA 1
ATOM 529 C C . ILE A 1 67 ? -6.294 -2.537 1.576 1.00 94.31 67 ILE A C 1
ATOM 531 O O . ILE A 1 67 ? -6.574 -3.356 0.705 1.00 94.31 67 ILE A O 1
ATOM 535 N N . LEU A 1 68 ? -5.113 -2.542 2.210 1.00 95.62 68 LEU A N 1
ATOM 536 C CA . LEU A 1 68 ? -4.035 -3.484 1.878 1.00 95.62 68 LEU A CA 1
ATOM 537 C C . LEU A 1 68 ? -4.414 -4.951 2.152 1.00 95.62 68 LEU A C 1
ATOM 539 O O . LEU A 1 68 ? -4.014 -5.848 1.409 1.00 95.62 68 LEU A O 1
ATOM 543 N N . LEU A 1 69 ? -5.202 -5.206 3.202 1.00 95.69 69 LEU A N 1
ATOM 544 C CA . LEU A 1 69 ? -5.743 -6.538 3.487 1.00 95.69 69 LEU A CA 1
ATOM 545 C C . LEU A 1 69 ? -6.747 -6.979 2.415 1.00 95.69 69 LEU A C 1
ATOM 547 O O . LEU A 1 69 ? -6.694 -8.116 1.951 1.00 95.69 69 LEU A O 1
ATOM 551 N N . LYS A 1 70 ? -7.657 -6.088 2.007 1.00 95.50 70 LYS A N 1
ATOM 552 C CA . LYS A 1 70 ? -8.675 -6.382 0.986 1.00 95.50 70 LYS A CA 1
ATOM 553 C C . LYS A 1 70 ? -8.080 -6.552 -0.408 1.00 95.50 70 LYS A C 1
ATOM 555 O O . LYS A 1 70 ? -8.560 -7.391 -1.165 1.00 95.50 70 LYS A O 1
ATOM 560 N N . SER A 1 71 ? -7.029 -5.803 -0.737 1.00 95.44 71 SER A N 1
ATOM 561 C CA . SER A 1 71 ? -6.347 -5.934 -2.023 1.00 95.44 71 SER A CA 1
ATOM 562 C C . SER A 1 71 ? -5.554 -7.236 -2.137 1.00 95.44 71 SER A C 1
ATOM 564 O O . SER A 1 71 ? -5.375 -7.729 -3.249 1.00 95.44 71 SER A O 1
ATOM 566 N N . GLY A 1 72 ? -5.146 -7.828 -1.009 1.00 95.56 72 GLY A N 1
ATOM 567 C CA . GLY A 1 72 ? -4.272 -9.002 -0.958 1.00 95.56 72 GLY A CA 1
ATOM 568 C C . GLY A 1 72 ? -2.782 -8.649 -0.941 1.00 95.56 72 GLY A C 1
ATOM 569 O O . GLY A 1 72 ? -1.945 -9.532 -1.119 1.00 95.56 72 GLY A O 1
ATOM 570 N N . LEU A 1 73 ? -2.443 -7.378 -0.715 1.00 96.19 73 LEU A N 1
ATOM 571 C CA . LEU A 1 73 ? -1.066 -6.897 -0.540 1.00 96.19 73 LEU A CA 1
ATOM 572 C C . LEU A 1 73 ? -0.552 -7.129 0.889 1.00 96.19 73 LEU A C 1
ATOM 574 O O . LEU A 1 73 ? 0.652 -7.151 1.143 1.00 96.19 73 LEU A O 1
ATOM 578 N N . LEU A 1 74 ? -1.475 -7.333 1.826 1.00 95.56 74 LEU A N 1
ATOM 579 C CA . LEU A 1 74 ? -1.227 -7.689 3.214 1.00 95.56 74 LEU A CA 1
ATOM 580 C C . LEU A 1 74 ? -2.087 -8.904 3.562 1.00 95.56 74 LEU A C 1
ATOM 582 O O . LEU A 1 74 ? -3.254 -8.958 3.189 1.00 95.56 74 LEU A O 1
ATOM 586 N N . LEU A 1 75 ? -1.542 -9.868 4.301 1.00 94.12 75 LEU A N 1
ATOM 587 C CA . LEU A 1 75 ? -2.302 -11.002 4.834 1.00 94.12 75 LEU A CA 1
ATOM 588 C C . LEU A 1 75 ? -2.104 -11.135 6.341 1.00 94.12 75 LEU A C 1
ATOM 590 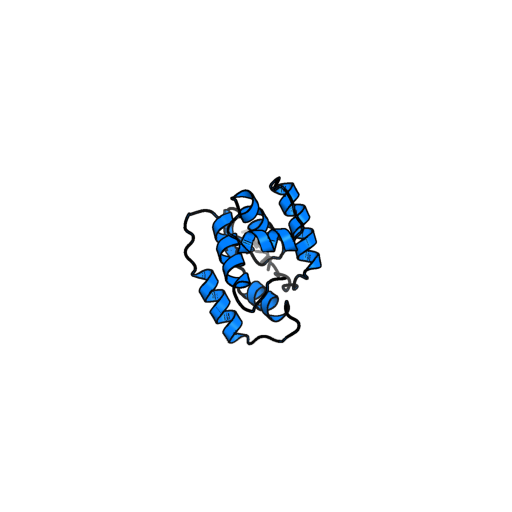O O . LEU A 1 75 ? -1.086 -10.717 6.889 1.00 94.12 75 LEU A O 1
ATOM 594 N N . LEU A 1 76 ? -3.068 -11.774 7.005 1.00 91.31 76 LEU A N 1
ATOM 595 C CA . LEU A 1 76 ? -2.979 -12.123 8.420 1.00 91.31 76 LEU A CA 1
ATOM 596 C C . LEU A 1 76 ? -2.381 -13.523 8.575 1.00 91.31 76 LEU A C 1
ATOM 598 O O . LEU A 1 76 ? -3.063 -14.529 8.381 1.00 91.31 76 LEU A O 1
ATOM 602 N N . ASN A 1 77 ? -1.120 -13.613 8.986 1.00 81.88 77 ASN A N 1
ATOM 603 C CA . ASN A 1 77 ? -0.520 -14.887 9.359 1.00 81.88 77 ASN A CA 1
ATOM 604 C C . ASN A 1 77 ? -1.058 -15.345 10.722 1.00 81.88 77 ASN A C 1
ATOM 606 O O . ASN A 1 77 ? -0.951 -14.625 11.722 1.00 81.88 77 ASN A O 1
ATOM 610 N N . GLY A 1 78 ? -1.667 -16.534 10.754 1.00 71.88 78 GLY A N 1
ATOM 611 C CA . GLY A 1 78 ? -2.255 -17.120 11.963 1.00 71.88 78 GLY A CA 1
ATOM 612 C C . GLY A 1 78 ? -3.334 -16.249 12.620 1.00 71.88 78 GLY A C 1
ATOM 613 O O . GLY A 1 78 ? -3.577 -16.393 13.813 1.00 71.88 78 GLY A O 1
ATOM 614 N N . GLY A 1 79 ? -3.931 -15.313 11.872 1.00 65.00 79 GLY A N 1
ATOM 615 C CA . GLY A 1 79 ? -4.967 -14.394 12.353 1.00 65.00 79 GLY A CA 1
ATOM 616 C C . GLY A 1 79 ? -4.481 -13.209 13.198 1.00 65.00 79 GLY A C 1
ATOM 617 O O . GLY A 1 79 ? -5.317 -12.419 13.623 1.00 65.00 79 GLY A O 1
ATOM 618 N N . ALA A 1 80 ? -3.173 -13.057 13.442 1.00 72.19 80 ALA A N 1
ATOM 619 C CA . ALA A 1 80 ? -2.676 -12.085 14.428 1.00 72.19 80 ALA A CA 1
ATOM 620 C C . ALA A 1 80 ? -1.528 -11.183 13.954 1.00 72.19 80 ALA A C 1
ATOM 622 O O . ALA A 1 80 ? -1.234 -10.194 14.622 1.00 72.19 80 ALA A O 1
ATOM 623 N N . ARG A 1 81 ? -0.850 -11.503 12.843 1.00 84.31 81 ARG A N 1
ATOM 624 C CA . ARG A 1 81 ? 0.280 -10.698 12.354 1.00 84.31 81 ARG A CA 1
ATOM 625 C C . ARG A 1 81 ? 0.159 -10.378 10.881 1.00 84.31 81 ARG A C 1
ATOM 627 O O . ARG A 1 81 ? -0.049 -11.278 10.073 1.00 84.31 81 ARG A O 1
ATOM 634 N N . ASP A 1 82 ? 0.370 -9.114 10.564 1.00 91.88 82 ASP A N 1
ATOM 635 C CA . ASP A 1 82 ? 0.420 -8.630 9.196 1.00 91.88 82 ASP A CA 1
ATOM 636 C C . ASP A 1 82 ? 1.676 -9.151 8.491 1.00 91.88 82 ASP A C 1
ATOM 638 O O . ASP A 1 82 ? 2.783 -9.103 9.034 1.00 91.88 82 ASP A O 1
ATOM 642 N N . VAL A 1 83 ? 1.495 -9.659 7.276 1.00 93.62 83 VAL A N 1
ATOM 643 C CA . VAL A 1 83 ? 2.566 -10.122 6.394 1.00 93.62 83 VAL A CA 1
ATOM 644 C C . VAL A 1 83 ? 2.353 -9.519 5.016 1.00 93.62 83 VAL A C 1
ATOM 646 O O . VAL A 1 83 ? 1.378 -9.846 4.334 1.00 93.62 83 VAL A O 1
ATOM 649 N N . PHE A 1 84 ? 3.269 -8.638 4.618 1.00 95.12 84 PHE A N 1
ATOM 650 C CA . PHE A 1 84 ? 3.284 -8.048 3.283 1.00 95.12 84 PHE A CA 1
ATOM 651 C C . PHE A 1 84 ? 3.534 -9.135 2.239 1.00 95.12 84 PHE A C 1
ATOM 653 O O . PHE A 1 84 ? 4.459 -9.938 2.375 1.00 95.12 84 PHE A O 1
ATOM 660 N N . GLN A 1 85 ? 2.694 -9.169 1.210 1.00 96.44 85 GLN A N 1
ATOM 661 C CA . GLN A 1 85 ? 2.818 -10.092 0.089 1.00 96.44 85 GLN A CA 1
ATOM 662 C C . GLN A 1 85 ? 3.680 -9.431 -0.985 1.00 96.44 85 GLN A C 1
ATOM 664 O O . GLN A 1 85 ? 3.163 -8.765 -1.874 1.00 96.44 85 GLN A O 1
ATOM 669 N N . VAL A 1 86 ? 5.000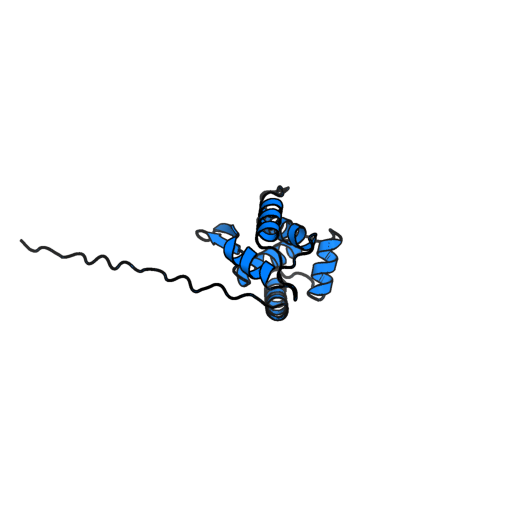 -9.572 -0.853 1.00 95.62 86 VAL A N 1
ATOM 670 C CA . VAL A 1 86 ? 5.992 -8.853 -1.675 1.00 95.62 86 VAL A CA 1
ATOM 671 C C . VAL A 1 86 ? 5.779 -9.075 -3.175 1.00 95.62 86 VAL A C 1
ATOM 673 O O . VAL A 1 86 ? 5.773 -8.109 -3.927 1.00 95.62 86 VAL A O 1
ATOM 676 N N . GLU A 1 87 ? 5.503 -10.307 -3.604 1.00 94.19 87 GLU A N 1
ATOM 677 C CA . GLU A 1 87 ? 5.239 -10.593 -5.023 1.00 94.19 87 GLU A CA 1
ATOM 678 C C . GLU A 1 87 ? 3.977 -9.883 -5.534 1.00 94.19 87 GLU A C 1
ATOM 680 O O . GLU A 1 87 ? 4.005 -9.252 -6.585 1.00 94.19 87 GLU A O 1
ATOM 685 N N . ASN A 1 88 ? 2.893 -9.883 -4.750 1.00 95.88 88 ASN A N 1
ATOM 686 C CA . ASN A 1 88 ? 1.660 -9.176 -5.110 1.00 95.88 88 ASN A CA 1
ATOM 687 C C . ASN A 1 88 ? 1.881 -7.657 -5.171 1.00 95.88 88 ASN A C 1
ATOM 689 O O . ASN A 1 88 ? 1.279 -6.980 -5.996 1.00 95.88 88 ASN A O 1
ATOM 693 N N . ILE A 1 89 ? 2.733 -7.118 -4.292 1.00 95.50 89 ILE A N 1
ATOM 694 C CA . ILE A 1 89 ? 3.118 -5.701 -4.293 1.00 95.50 89 ILE A CA 1
ATOM 695 C C . ILE A 1 89 ? 3.871 -5.362 -5.578 1.00 95.50 89 ILE A C 1
ATOM 697 O O . ILE A 1 89 ? 3.522 -4.384 -6.230 1.00 95.50 89 ILE A O 1
ATOM 701 N N . HIS A 1 90 ? 4.844 -6.183 -5.976 1.00 94.31 90 HIS A N 1
ATOM 702 C CA . HIS A 1 90 ? 5.566 -5.977 -7.229 1.00 94.31 90 HIS A CA 1
ATOM 703 C C . HIS A 1 90 ? 4.627 -6.039 -8.438 1.00 94.31 90 HIS A C 1
ATOM 705 O O . HIS A 1 90 ? 4.649 -5.134 -9.268 1.00 94.31 90 HIS A O 1
ATOM 711 N N . GLU A 1 91 ? 3.769 -7.062 -8.517 1.00 93.00 91 GLU A N 1
ATOM 712 C CA . GLU A 1 91 ? 2.787 -7.189 -9.601 1.00 93.00 91 GLU A CA 1
ATOM 713 C C . GLU A 1 91 ? 1.823 -5.995 -9.644 1.00 93.00 91 GLU A C 1
ATOM 715 O O . GLU A 1 91 ? 1.487 -5.513 -10.724 1.00 93.00 91 GLU A O 1
ATOM 720 N N . GLN A 1 92 ? 1.405 -5.493 -8.478 1.00 94.06 92 GLN A N 1
ATOM 721 C CA . GLN A 1 92 ? 0.549 -4.316 -8.369 1.00 94.06 92 GLN A CA 1
ATOM 722 C C . GLN A 1 92 ? 1.255 -3.044 -8.858 1.00 94.06 92 GLN A C 1
ATOM 724 O O . GLN A 1 92 ? 0.679 -2.317 -9.660 1.00 94.06 92 GLN A O 1
ATOM 729 N N . MET A 1 93 ? 2.487 -2.784 -8.408 1.00 91.94 93 MET A N 1
ATOM 730 C CA . MET A 1 93 ? 3.260 -1.590 -8.784 1.00 91.94 93 MET A CA 1
ATOM 731 C C . MET A 1 93 ? 3.647 -1.582 -10.266 1.00 91.94 93 MET A C 1
ATOM 733 O O . MET A 1 93 ? 3.675 -0.530 -10.889 1.00 91.94 93 MET A O 1
ATOM 737 N N . GLN A 1 94 ? 3.908 -2.752 -10.854 1.00 89.81 94 GLN A N 1
ATOM 738 C CA . GLN A 1 94 ? 4.238 -2.866 -12.280 1.00 89.81 94 GLN A CA 1
ATOM 739 C C . GLN A 1 94 ? 3.069 -2.509 -13.207 1.00 89.81 94 GLN A C 1
ATOM 741 O O . GLN A 1 94 ? 3.289 -2.259 -14.390 1.00 89.81 94 GLN A O 1
ATOM 746 N N . GLN A 1 95 ? 1.831 -2.562 -12.707 1.00 84.44 95 GLN A N 1
ATOM 747 C CA . GLN A 1 95 ? 0.616 -2.470 -13.523 1.00 84.44 95 GLN A CA 1
ATOM 748 C C . GLN A 1 95 ? -0.333 -1.345 -13.091 1.00 84.44 95 GLN A C 1
ATOM 750 O O . GLN A 1 95 ? -1.364 -1.143 -13.733 1.00 84.44 95 GLN A O 1
ATOM 755 N N . SER A 1 96 ? -0.017 -0.630 -12.012 1.00 76.62 96 SER A N 1
ATOM 756 C CA . SER A 1 96 ? -0.791 0.518 -11.526 1.00 76.62 96 SER A CA 1
ATOM 757 C C . SER A 1 96 ? -0.604 1.756 -12.406 1.00 76.62 96 SER A C 1
ATOM 759 O O . SER A 1 96 ? -1.542 2.535 -12.569 1.00 76.62 96 SER A O 1
ATOM 761 N N . ASN A 1 97 ? 0.565 1.901 -13.037 1.00 70.56 97 ASN A N 1
ATOM 762 C CA . ASN A 1 97 ? 0.869 2.987 -13.961 1.00 70.56 97 ASN A CA 1
ATOM 763 C C . ASN A 1 97 ? 0.675 2.585 -15.430 1.00 70.56 97 ASN A C 1
ATOM 765 O O . ASN A 1 97 ? 0.748 1.423 -15.824 1.00 70.56 97 ASN A O 1
ATOM 769 N N . ALA A 1 98 ? 0.455 3.591 -16.282 1.00 62.47 98 ALA A N 1
ATOM 770 C CA . ALA A 1 98 ? 0.339 3.413 -17.733 1.00 62.47 98 ALA A CA 1
ATOM 771 C C . ALA A 1 98 ? 1.685 3.110 -18.429 1.00 62.47 98 ALA A C 1
ATOM 773 O O . ALA A 1 98 ? 1.721 2.929 -19.649 1.00 62.47 98 ALA A O 1
ATOM 774 N N . ILE A 1 99 ? 2.785 3.102 -17.675 1.00 67.94 99 ILE A N 1
ATOM 775 C CA . ILE A 1 99 ? 4.149 2.883 -18.149 1.00 67.94 99 ILE A CA 1
ATOM 776 C C . ILE A 1 99 ? 4.658 1.594 -17.502 1.00 67.94 99 ILE A C 1
ATOM 778 O O . ILE A 1 99 ? 4.391 1.336 -16.334 1.00 67.94 99 ILE A O 1
ATOM 782 N N . VAL A 1 100 ? 5.362 0.770 -18.282 1.00 72.62 100 VAL A N 1
ATOM 783 C CA . VAL A 1 100 ? 6.046 -0.410 -17.745 1.00 72.62 100 VAL A CA 1
ATOM 784 C C . VAL A 1 100 ? 7.265 0.067 -16.972 1.00 72.62 100 VAL A C 1
ATOM 786 O O . VAL A 1 100 ? 8.210 0.586 -17.565 1.00 72.62 100 VAL A O 1
ATOM 789 N N . GLU A 1 101 ? 7.210 -0.118 -15.665 1.00 79.94 101 GLU A N 1
ATOM 790 C CA . GLU A 1 101 ? 8.259 0.250 -14.722 1.00 79.94 101 GLU A CA 1
ATOM 791 C C . GLU A 1 101 ? 9.400 -0.781 -14.700 1.00 79.94 101 GLU A C 1
ATOM 793 O O . GLU A 1 101 ? 9.182 -1.963 -14.996 1.00 79.94 101 GLU A O 1
ATOM 798 N N . ASP A 1 102 ? 10.613 -0.359 -14.328 1.00 87.62 102 ASP A N 1
ATOM 799 C CA . ASP A 1 102 ? 11.748 -1.276 -14.172 1.00 87.62 102 ASP A CA 1
ATOM 800 C C . ASP A 1 102 ? 11.514 -2.215 -12.964 1.00 87.62 102 ASP A C 1
ATOM 802 O O . ASP A 1 102 ? 11.380 -1.755 -11.823 1.00 87.62 102 ASP A O 1
ATOM 806 N N . PRO A 1 103 ? 11.466 -3.548 -13.167 1.00 89.31 103 PRO A N 1
ATOM 807 C CA . PRO A 1 103 ? 11.260 -4.502 -12.081 1.00 89.31 103 PRO A CA 1
ATOM 808 C C . PRO A 1 103 ? 12.330 -4.467 -10.983 1.00 89.31 103 PRO A C 1
ATOM 810 O O . PRO A 1 103 ? 12.041 -4.864 -9.849 1.00 89.31 103 PRO A O 1
ATOM 813 N N . ASP A 1 104 ? 13.564 -4.070 -11.301 1.00 91.88 104 ASP A N 1
ATOM 814 C CA . ASP A 1 104 ? 14.640 -3.976 -10.315 1.00 91.88 104 ASP A CA 1
ATOM 815 C C . ASP A 1 104 ? 14.493 -2.716 -9.448 1.00 91.88 104 ASP A C 1
ATOM 817 O O . ASP A 1 104 ? 14.694 -2.798 -8.230 1.00 91.88 104 ASP A O 1
ATOM 821 N N . ASP A 1 105 ? 14.038 -1.601 -10.025 1.00 91.56 105 ASP A N 1
ATOM 822 C CA . ASP A 1 105 ? 13.744 -0.376 -9.274 1.00 91.56 105 ASP A CA 1
ATOM 823 C C . ASP A 1 105 ? 12.537 -0.575 -8.348 1.00 91.56 105 ASP A C 1
ATOM 825 O O . ASP A 1 105 ? 12.619 -0.276 -7.153 1.00 91.56 105 ASP A O 1
ATOM 829 N N . ILE A 1 106 ? 11.463 -1.213 -8.834 1.00 92.44 106 ILE A N 1
ATOM 830 C CA . ILE A 1 106 ? 10.309 -1.593 -7.998 1.00 92.44 106 ILE A CA 1
ATOM 831 C C . ILE A 1 106 ? 10.745 -2.439 -6.800 1.00 92.44 106 ILE A C 1
ATOM 833 O O . ILE A 1 106 ? 10.289 -2.208 -5.674 1.00 92.44 106 ILE A O 1
ATOM 837 N N . ARG A 1 107 ? 11.632 -3.418 -7.016 1.00 93.94 107 ARG A N 1
ATOM 838 C CA . ARG A 1 107 ? 12.146 -4.272 -5.938 1.00 93.94 107 ARG A CA 1
ATOM 839 C C . ARG A 1 107 ? 12.938 -3.452 -4.923 1.00 93.94 107 ARG A C 1
ATOM 841 O O . ARG A 1 107 ? 12.707 -3.585 -3.721 1.00 93.94 107 ARG A O 1
ATOM 848 N N . SER A 1 108 ? 13.840 -2.594 -5.400 1.00 94.56 108 SER A N 1
ATOM 849 C CA . SER A 1 108 ? 14.658 -1.715 -4.559 1.00 94.56 108 SER A CA 1
ATOM 850 C C . SER A 1 108 ? 13.796 -0.795 -3.687 1.00 94.56 108 SER A C 1
ATOM 852 O O . SER A 1 108 ? 13.983 -0.736 -2.466 1.00 94.56 108 SER A O 1
ATOM 854 N N . GLU A 1 109 ? 12.802 -0.133 -4.282 1.00 94.69 109 GLU A N 1
ATOM 855 C CA . GLU A 1 109 ? 11.910 0.787 -3.575 1.00 94.69 109 GLU A CA 1
ATOM 856 C C . GLU A 1 109 ? 10.982 0.062 -2.598 1.00 94.69 109 GLU A C 1
ATOM 858 O O . GLU A 1 109 ? 10.836 0.485 -1.447 1.00 94.69 109 GLU A O 1
ATOM 863 N N . THR A 1 110 ? 10.431 -1.087 -2.998 1.00 94.75 110 THR A N 1
ATOM 864 C CA . THR A 1 110 ? 9.618 -1.930 -2.110 1.00 94.75 110 THR A CA 1
ATOM 865 C C . THR A 1 110 ? 10.419 -2.355 -0.884 1.00 94.75 110 THR A C 1
ATOM 867 O O . THR A 1 110 ? 9.961 -2.208 0.253 1.00 94.75 110 THR A O 1
ATOM 870 N N . GLU A 1 111 ? 11.646 -2.837 -1.079 1.00 95.81 111 GLU A N 1
ATOM 871 C CA . GLU A 1 111 ? 12.531 -3.216 0.015 1.00 95.81 111 GLU A CA 1
ATOM 872 C C . GLU A 1 111 ? 12.891 -2.039 0.928 1.00 95.81 111 GLU A C 1
ATOM 874 O O . GLU A 1 111 ? 12.929 -2.195 2.154 1.00 95.81 111 GLU A O 1
ATOM 879 N N . ARG A 1 112 ? 13.167 -0.861 0.355 1.00 95.62 112 ARG A N 1
ATOM 880 C CA . ARG A 1 112 ? 13.434 0.364 1.118 1.00 95.62 112 ARG A CA 1
ATOM 881 C C . ARG A 1 112 ? 12.240 0.703 2.007 1.00 95.62 112 ARG A C 1
ATOM 883 O O . ARG A 1 112 ? 12.420 0.837 3.216 1.00 95.62 112 ARG A O 1
ATOM 890 N N . CYS A 1 113 ? 11.032 0.726 1.448 1.00 94.75 113 CYS A N 1
ATOM 891 C CA . CYS A 1 113 ? 9.808 1.019 2.189 1.00 94.75 113 CYS A CA 1
ATOM 892 C C . CYS A 1 113 ? 9.459 -0.046 3.237 1.00 94.75 113 CYS A C 1
ATOM 894 O O . CYS A 1 113 ? 8.962 0.274 4.318 1.00 94.75 113 CYS A O 1
ATOM 896 N N . LEU A 1 114 ? 9.784 -1.318 2.989 1.00 94.00 114 LEU A N 1
ATOM 897 C CA . LEU A 1 114 ? 9.667 -2.377 3.995 1.00 94.00 114 LEU A CA 1
ATOM 898 C C . LEU A 1 114 ? 10.688 -2.233 5.134 1.00 94.00 114 LEU A C 1
ATOM 900 O O . LEU A 1 114 ? 10.459 -2.773 6.215 1.00 94.00 114 LEU A O 1
ATOM 904 N N . ARG A 1 115 ? 11.797 -1.515 4.955 1.00 93.06 115 ARG A N 1
ATOM 905 C CA . ARG A 1 115 ? 12.777 -1.271 6.027 1.00 93.06 115 ARG A CA 1
ATOM 906 C C . ARG A 1 115 ? 12.493 -0.017 6.849 1.00 93.06 115 ARG A C 1
ATOM 908 O O . ARG A 1 115 ? 13.126 0.149 7.890 1.00 93.06 115 ARG A O 1
ATOM 915 N N . GLU A 1 116 ? 11.542 0.820 6.434 1.00 89.38 116 GLU A N 1
ATOM 916 C CA . GLU A 1 116 ? 11.182 2.027 7.182 1.00 89.38 116 GLU A CA 1
ATOM 917 C C . GLU A 1 116 ? 10.792 1.675 8.626 1.00 89.38 116 GLU A C 1
ATOM 919 O O . GLU A 1 116 ? 9.976 0.771 8.845 1.00 89.38 116 GLU A O 1
ATOM 924 N N . PRO A 1 117 ? 11.375 2.330 9.641 1.00 79.50 117 PRO A N 1
ATOM 925 C CA . PRO A 1 117 ? 11.103 1.994 11.026 1.00 79.50 117 PRO A CA 1
ATOM 926 C C . PRO A 1 117 ? 9.666 2.373 11.391 1.00 79.50 117 PRO A C 1
ATOM 928 O O . PRO A 1 117 ? 9.248 3.521 11.248 1.00 79.50 117 PRO A O 1
ATOM 931 N N . ALA A 1 118 ? 8.913 1.422 11.946 1.00 67.31 118 ALA A N 1
ATOM 932 C CA . ALA A 1 118 ? 7.672 1.764 12.626 1.00 67.31 118 ALA A CA 1
ATOM 933 C C . ALA A 1 118 ? 8.028 2.469 13.942 1.00 67.31 118 ALA A C 1
ATOM 935 O O . ALA A 1 118 ? 8.726 1.905 14.785 1.00 67.31 118 ALA A O 1
ATOM 936 N N . ARG A 1 119 ? 7.562 3.709 14.125 1.00 63.03 119 ARG A N 1
ATOM 937 C CA . ARG A 1 119 ? 7.828 4.489 15.349 1.00 63.03 119 ARG A CA 1
ATOM 938 C C . ARG A 1 119 ? 7.195 3.856 16.601 1.00 63.03 119 ARG A C 1
ATOM 940 O O . ARG A 1 119 ? 7.603 4.180 17.712 1.00 63.03 119 ARG A O 1
ATOM 947 N N . VAL A 1 120 ? 6.230 2.945 16.422 1.00 67.12 120 VAL A N 1
ATOM 948 C CA . VAL A 1 120 ? 5.483 2.224 17.468 1.00 67.12 120 VAL A CA 1
ATOM 949 C C . VAL A 1 120 ? 5.135 0.810 16.965 1.00 67.12 120 VAL A C 1
ATOM 951 O O . VAL A 1 120 ? 5.004 0.607 15.758 1.00 67.12 120 VAL A O 1
ATOM 954 N N . ASN A 1 121 ? 4.952 -0.165 17.868 1.00 66.44 121 ASN A N 1
ATOM 955 C CA . ASN A 1 121 ? 4.403 -1.502 17.565 1.00 66.44 121 ASN A CA 1
ATOM 956 C C . ASN A 1 121 ? 2.888 -1.440 17.266 1.00 66.44 121 ASN A C 1
ATOM 958 O O . ASN A 1 121 ? 2.077 -2.063 17.948 1.00 66.44 121 ASN A O 1
ATOM 962 N N . ASP A 1 122 ? 2.509 -0.670 16.251 1.00 85.94 122 ASP A N 1
ATOM 963 C CA . ASP A 1 122 ? 1.135 -0.530 15.784 1.00 85.94 122 ASP A CA 1
ATOM 964 C C . ASP A 1 122 ? 1.034 -1.036 14.337 1.00 85.94 122 ASP A C 1
ATOM 966 O O . ASP A 1 122 ? 1.755 -0.587 13.443 1.00 85.94 122 ASP A O 1
ATOM 970 N N . ALA A 1 123 ? 0.158 -2.018 14.114 1.00 89.75 123 ALA A N 1
ATOM 971 C CA . ALA A 1 123 ? -0.020 -2.659 12.814 1.00 89.75 123 ALA A CA 1
ATOM 972 C C . ALA A 1 123 ? -0.622 -1.706 11.767 1.00 89.75 123 ALA A C 1
ATOM 974 O O . ALA A 1 123 ? -0.237 -1.745 10.598 1.00 89.75 123 ALA A O 1
ATOM 975 N N . CYS A 1 124 ? -1.536 -0.825 12.181 1.00 89.38 124 CYS A N 1
ATOM 976 C CA . CYS A 1 124 ? -2.122 0.189 11.316 1.00 89.38 124 CYS A CA 1
ATOM 977 C C . CYS A 1 124 ? -1.067 1.218 10.908 1.00 89.38 124 CYS A C 1
ATOM 979 O O . CYS A 1 124 ? -0.885 1.459 9.715 1.00 89.38 124 CYS A O 1
ATOM 981 N N . LEU A 1 125 ? -0.306 1.746 11.871 1.00 87.56 125 LEU A N 1
ATOM 982 C CA . LEU A 1 125 ? 0.793 2.675 11.600 1.00 87.56 125 LEU A CA 1
ATOM 983 C C . LEU A 1 125 ? 1.865 2.037 10.711 1.00 87.56 125 LEU A C 1
ATOM 985 O O . LEU A 1 125 ? 2.425 2.696 9.836 1.00 87.56 125 LEU A O 1
ATOM 989 N N . ARG A 1 126 ? 2.158 0.748 10.911 1.00 91.94 126 ARG A N 1
ATOM 990 C CA . ARG A 1 126 ? 3.116 0.006 10.088 1.00 91.94 126 ARG A CA 1
ATOM 991 C C . ARG A 1 126 ? 2.650 -0.112 8.637 1.00 91.94 126 ARG A C 1
ATOM 993 O O . ARG A 1 126 ? 3.437 0.159 7.731 1.00 91.94 126 ARG A O 1
ATOM 1000 N N . ALA A 1 127 ? 1.398 -0.510 8.423 1.00 92.12 127 ALA A N 1
ATOM 1001 C CA . ALA A 1 127 ? 0.792 -0.577 7.096 1.00 92.12 127 ALA A CA 1
ATOM 1002 C C . ALA A 1 127 ? 0.771 0.802 6.420 1.00 92.12 127 ALA A C 1
ATOM 1004 O O . ALA A 1 127 ? 1.141 0.925 5.254 1.00 92.12 127 ALA A O 1
ATOM 1005 N N . TYR A 1 128 ? 0.415 1.836 7.182 1.00 89.19 128 TYR A N 1
ATOM 1006 C CA . TYR A 1 128 ? 0.429 3.221 6.736 1.00 89.19 128 TYR A CA 1
ATOM 1007 C C . TYR A 1 128 ? 1.828 3.702 6.339 1.00 89.19 128 TYR A C 1
ATOM 1009 O O . TYR A 1 128 ? 2.000 4.236 5.253 1.00 89.19 128 TYR A O 1
ATOM 1017 N N . THR A 1 129 ? 2.843 3.459 7.169 1.00 89.69 129 THR A N 1
ATOM 1018 C CA . THR A 1 129 ? 4.228 3.889 6.908 1.00 89.69 129 THR A CA 1
ATOM 1019 C C . THR A 1 129 ? 4.760 3.279 5.614 1.00 89.69 129 THR A C 1
ATOM 1021 O O . THR A 1 129 ? 5.373 3.975 4.808 1.00 89.69 129 THR A O 1
ATOM 1024 N N . PHE A 1 130 ? 4.491 1.990 5.389 1.00 92.94 130 PHE A N 1
ATOM 1025 C CA . PHE A 1 130 ? 4.831 1.332 4.130 1.00 92.94 130 PHE A CA 1
ATOM 1026 C C . PHE A 1 130 ? 4.117 1.995 2.943 1.00 92.94 130 PHE A C 1
ATOM 1028 O O . PHE A 1 130 ? 4.765 2.382 1.974 1.00 92.94 130 PHE A O 1
ATOM 1035 N N . PHE A 1 131 ? 2.797 2.165 3.040 1.00 90.88 131 PHE A N 1
ATOM 1036 C CA . PHE A 1 131 ? 1.984 2.754 1.980 1.00 90.88 131 PHE A CA 1
ATOM 1037 C C . PHE A 1 131 ? 2.430 4.175 1.618 1.00 90.88 131 PHE A C 1
ATOM 1039 O O . PHE A 1 131 ? 2.675 4.463 0.451 1.00 90.88 131 PHE A O 1
ATOM 1046 N N . SER A 1 132 ? 2.602 5.044 2.616 1.00 86.88 132 SER A N 1
ATOM 1047 C CA . SER A 1 132 ? 3.047 6.425 2.417 1.00 86.88 132 SER A CA 1
ATOM 1048 C C . SER A 1 132 ? 4.459 6.508 1.845 1.00 86.88 132 SER A C 1
ATOM 1050 O O . SER A 1 132 ? 4.746 7.418 1.076 1.00 86.88 132 SER A O 1
ATOM 1052 N N . CYS A 1 133 ? 5.339 5.560 2.181 1.00 91.38 133 CYS A N 1
ATOM 1053 C CA . CYS A 1 133 ? 6.666 5.495 1.580 1.00 91.38 133 CYS A CA 1
ATOM 1054 C C . CYS A 1 133 ? 6.598 5.212 0.074 1.00 91.38 133 CYS A C 1
ATOM 1056 O O . CYS A 1 133 ? 7.279 5.902 -0.681 1.00 91.38 133 CYS A O 1
ATOM 1058 N N . ILE A 1 134 ? 5.762 4.257 -0.360 1.00 91.62 134 ILE A N 1
ATOM 1059 C CA . ILE A 1 134 ? 5.562 3.954 -1.788 1.00 91.62 134 ILE A CA 1
ATOM 1060 C C . ILE A 1 134 ? 4.953 5.156 -2.507 1.00 91.62 134 ILE A C 1
ATOM 1062 O O . ILE A 1 134 ? 5.472 5.584 -3.525 1.00 91.62 134 ILE A O 1
ATOM 1066 N N . GLN A 1 135 ? 3.925 5.769 -1.926 1.00 84.69 135 GLN A N 1
ATOM 1067 C CA . GLN A 1 135 ? 3.272 6.961 -2.477 1.00 84.69 135 GLN A CA 1
ATOM 1068 C C . GLN A 1 135 ? 4.197 8.191 -2.573 1.00 84.69 135 GLN A C 1
ATOM 1070 O O . GLN A 1 135 ? 3.898 9.140 -3.288 1.00 84.69 135 GLN A O 1
ATOM 1075 N N . GLY A 1 136 ? 5.322 8.198 -1.851 1.00 84.62 136 GLY A N 1
ATOM 1076 C CA . GLY A 1 136 ? 6.378 9.204 -1.990 1.00 84.62 136 GLY A CA 1
ATOM 1077 C C . GLY A 1 136 ? 7.391 8.915 -3.105 1.00 84.62 136 GLY A C 1
ATOM 1078 O O . GLY A 1 136 ? 8.320 9.703 -3.283 1.00 84.62 136 GLY A O 1
ATOM 1079 N N . THR A 1 137 ? 7.255 7.791 -3.810 1.00 87.19 137 THR A N 1
ATOM 1080 C CA . THR A 1 137 ? 8.054 7.433 -4.992 1.00 87.19 137 THR A CA 1
ATOM 1081 C C . THR A 1 137 ? 7.330 7.837 -6.280 1.00 87.19 137 THR A C 1
ATOM 1083 O O . THR A 1 137 ? 6.307 8.514 -6.238 1.00 87.19 137 THR A O 1
ATOM 1086 N N . GLU A 1 138 ? 7.862 7.443 -7.437 1.00 84.94 138 GLU A N 1
ATOM 1087 C CA . GLU A 1 138 ? 7.164 7.555 -8.727 1.00 84.94 138 GLU A CA 1
ATOM 1088 C C . GLU A 1 138 ? 6.163 6.412 -8.986 1.00 84.94 138 GLU A C 1
ATOM 1090 O O . GLU A 1 138 ? 5.405 6.457 -9.954 1.00 84.94 138 GLU A O 1
ATOM 1095 N N . TYR A 1 139 ? 6.142 5.405 -8.107 1.00 86.69 139 TYR A N 1
ATOM 1096 C CA . TYR A 1 139 ? 5.296 4.224 -8.214 1.00 86.69 139 TYR A CA 1
ATOM 1097 C C . TYR A 1 139 ? 4.025 4.364 -7.385 1.00 86.69 139 TYR A C 1
ATOM 1099 O O . TYR A 1 139 ? 4.054 4.786 -6.227 1.00 86.69 139 TYR A O 1
ATOM 1107 N N . ASP A 1 140 ? 2.923 3.874 -7.942 1.00 84.38 140 ASP A N 1
ATOM 1108 C CA . ASP A 1 140 ? 1.637 3.834 -7.262 1.00 84.38 140 ASP A CA 1
ATOM 1109 C C . ASP A 1 140 ? 1.190 2.409 -6.956 1.00 84.38 140 ASP A C 1
ATOM 1111 O O . ASP A 1 140 ? 1.611 1.441 -7.588 1.00 84.38 140 ASP A O 1
ATOM 1115 N N . LEU A 1 141 ? 0.315 2.259 -5.961 1.00 88.69 141 LEU A N 1
ATOM 1116 C CA . LEU A 1 141 ? -0.354 0.981 -5.711 1.00 88.69 141 LEU A CA 1
ATOM 1117 C C . LEU A 1 141 ? -1.724 0.904 -6.379 1.00 88.69 141 LEU A C 1
ATOM 1119 O O . LEU A 1 141 ? -2.186 -0.210 -6.591 1.00 88.69 141 LEU A O 1
ATOM 1123 N N . PHE A 1 142 ? -2.381 2.024 -6.700 1.00 87.25 142 PHE A N 1
ATOM 1124 C CA . PHE A 1 142 ? -3.744 2.048 -7.243 1.00 87.25 142 PHE A CA 1
ATOM 1125 C C . PHE A 1 142 ? -3.998 3.251 -8.141 1.00 87.25 142 PHE A C 1
ATOM 1127 O O . PHE A 1 142 ? -3.502 4.340 -7.785 1.00 87.25 142 PHE A O 1
#

Sequence (142 aa):
MKTLLVSASLLVLTHGAYVVRTFADAAAYRNECVEQYQAQGNSLIDYMRRLFLDEADDSHWCVVRCILLKSGLLLLNGGARDVFQVENIHEQMQQSNAIVEDPDDIRSETERCLREPARVNDACLRAYTFFSCIQGTEYDLF

Mean predicted aligned error: 9.19 Å

Organism: Anopheles atroparvus (NCBI:txid41427)